Protein AF-V7HSN6-F1 (afdb_monomer)

Mean predicted aligned error: 15.48 Å

Structure (mmCIF, N/CA/C/O backbone):
data_AF-V7HSN6-F1
#
_entry.id   AF-V7HSN6-F1
#
loop_
_atom_site.group_PDB
_atom_site.id
_atom_site.type_symbol
_atom_site.label_atom_id
_atom_site.label_alt_id
_atom_site.label_comp_id
_atom_site.label_asym_id
_atom_site.label_entity_id
_atom_site.label_seq_id
_atom_site.pdbx_PDB_ins_code
_atom_site.Cartn_x
_atom_site.Cartn_y
_atom_site.Cartn_z
_atom_site.occupancy
_atom_site.B_iso_or_equiv
_atom_site.auth_seq_id
_atom_site.auth_comp_id
_atom_site.auth_asym_id
_atom_site.auth_atom_id
_atom_site.pdbx_PDB_model_num
ATOM 1 N N . MET A 1 1 ? -18.276 -2.393 -1.040 1.00 45.34 1 MET A N 1
ATOM 2 C CA . MET A 1 1 ? -18.622 -1.459 0.054 1.00 45.34 1 MET A CA 1
ATOM 3 C C . MET A 1 1 ? -18.125 -2.090 1.344 1.00 45.34 1 MET A C 1
ATOM 5 O O . MET A 1 1 ? -18.503 -3.216 1.629 1.00 45.34 1 MET A O 1
ATOM 9 N N . GLY A 1 2 ? -17.112 -1.479 1.964 1.00 45.59 2 GLY A N 1
ATOM 10 C CA . GLY A 1 2 ? -16.146 -2.168 2.827 1.00 45.59 2 GLY A CA 1
ATOM 11 C C . GLY A 1 2 ? -16.516 -2.229 4.311 1.00 45.59 2 GLY A C 1
ATOM 12 O O . GLY A 1 2 ? -17.003 -1.252 4.874 1.00 45.59 2 GLY A O 1
ATOM 13 N N . SER A 1 3 ? -16.180 -3.372 4.918 1.00 57.94 3 SER A N 1
ATOM 14 C CA . SER A 1 3 ? -16.280 -3.773 6.335 1.00 57.94 3 SER A CA 1
ATOM 15 C C . SER A 1 3 ? -16.076 -2.658 7.375 1.00 57.94 3 SER A C 1
ATOM 17 O O . SER A 1 3 ? -16.761 -2.630 8.390 1.00 57.94 3 SER A O 1
ATOM 19 N N . GLY A 1 4 ? -15.190 -1.689 7.115 1.00 54.72 4 GLY A N 1
ATOM 20 C CA . GLY A 1 4 ? -14.891 -0.612 8.066 1.00 54.72 4 GLY A CA 1
ATOM 21 C C . GLY A 1 4 ? -16.032 0.388 8.299 1.00 54.72 4 GLY A C 1
ATOM 22 O O . GLY A 1 4 ? -16.106 0.978 9.372 1.00 54.72 4 GLY A O 1
ATOM 23 N N . TYR A 1 5 ? -16.948 0.567 7.340 1.00 60.59 5 TYR A N 1
ATOM 24 C CA . TYR A 1 5 ? -18.117 1.437 7.543 1.00 60.59 5 TYR A CA 1
ATOM 25 C C . TYR A 1 5 ? -19.170 0.794 8.449 1.00 60.59 5 TYR A C 1
ATOM 27 O O . TYR A 1 5 ? -19.863 1.503 9.173 1.00 60.59 5 TYR A O 1
ATOM 35 N N . GLN A 1 6 ? -19.283 -0.538 8.430 1.00 61.94 6 GLN A N 1
ATOM 36 C CA . GLN A 1 6 ? -20.187 -1.250 9.333 1.00 61.94 6 GLN A CA 1
ATOM 37 C C . GLN A 1 6 ? -19.681 -1.190 10.775 1.00 61.94 6 GLN A C 1
ATOM 39 O O . GLN A 1 6 ? -20.475 -0.936 11.673 1.00 61.94 6 GLN A O 1
ATOM 44 N N . GLU A 1 7 ? -18.372 -1.326 10.993 1.00 63.28 7 GLU A N 1
ATOM 45 C CA . GLU A 1 7 ? -17.768 -1.208 12.327 1.00 63.28 7 GLU A CA 1
ATOM 46 C C . GLU A 1 7 ? -17.947 0.196 12.920 1.00 63.28 7 GLU A C 1
ATOM 48 O O . GLU A 1 7 ? -18.389 0.328 14.058 1.00 63.28 7 GLU A O 1
ATOM 53 N N . LEU A 1 8 ? -17.698 1.253 12.136 1.00 67.62 8 LEU A N 1
ATOM 54 C CA . LEU A 1 8 ? -17.905 2.634 12.593 1.00 67.62 8 LEU A CA 1
ATOM 55 C C . LEU A 1 8 ? -19.377 2.937 12.899 1.00 67.62 8 LEU A C 1
ATOM 57 O O . LEU A 1 8 ? -19.669 3.658 13.852 1.00 67.62 8 LEU A O 1
ATOM 61 N N . LYS A 1 9 ? -20.306 2.366 12.124 1.00 70.88 9 LYS A N 1
ATOM 62 C CA . LYS A 1 9 ? -21.740 2.524 12.373 1.00 70.88 9 LYS A CA 1
ATOM 63 C C . LYS A 1 9 ? -22.173 1.821 13.661 1.00 70.88 9 LYS A C 1
ATOM 65 O O . LYS A 1 9 ? -22.918 2.407 14.432 1.00 70.88 9 LYS A O 1
ATOM 70 N N . ILE A 1 10 ? -21.659 0.620 13.930 1.00 73.75 10 ILE A N 1
ATOM 71 C CA . ILE A 1 10 ? -21.934 -0.101 15.182 1.00 73.75 10 ILE A CA 1
ATOM 72 C C . ILE A 1 10 ? -21.428 0.704 16.383 1.00 73.75 10 ILE A C 1
ATOM 74 O O . ILE A 1 10 ? -22.176 0.901 17.333 1.00 73.75 10 ILE A O 1
ATOM 78 N N . VAL A 1 11 ? -20.204 1.240 16.317 1.00 71.44 11 VAL A N 1
ATOM 79 C CA . VAL A 1 11 ? -19.649 2.087 17.388 1.00 71.44 11 VAL A CA 1
ATOM 80 C C . VAL A 1 11 ? -20.496 3.348 17.595 1.00 71.44 11 VAL A C 1
ATOM 82 O O . VAL A 1 11 ? -20.795 3.700 18.734 1.00 71.44 11 VAL A O 1
ATOM 85 N N . SER A 1 12 ? -20.936 3.994 16.511 1.00 71.75 12 SER A N 1
ATOM 86 C CA . SER A 1 12 ? -21.813 5.171 16.566 1.00 71.75 12 SER A CA 1
ATOM 87 C C . SER A 1 12 ? -23.176 4.862 17.193 1.00 71.75 12 SER A C 1
ATOM 89 O O . SER A 1 12 ? -23.649 5.617 18.041 1.00 71.75 12 SER A O 1
ATOM 91 N N . ASP A 1 13 ? -23.805 3.755 16.799 1.00 72.88 13 ASP A N 1
ATOM 92 C CA . ASP A 1 13 ? -25.126 3.352 17.293 1.00 72.88 13 ASP A CA 1
ATOM 93 C C . ASP A 1 13 ? -25.064 2.901 18.766 1.00 72.88 13 ASP A C 1
ATOM 95 O O . ASP A 1 13 ? -26.018 3.101 19.520 1.00 72.88 13 ASP A O 1
ATOM 99 N N . THR A 1 14 ? -23.941 2.318 19.204 1.00 67.25 14 THR A N 1
ATOM 100 C CA . THR A 1 14 ? -23.693 1.985 20.615 1.00 67.25 14 THR A CA 1
ATOM 101 C C . THR A 1 14 ? -23.463 3.237 21.455 1.00 67.25 14 THR A C 1
ATOM 103 O O . THR A 1 14 ? -24.066 3.348 22.518 1.00 67.25 14 THR A O 1
ATOM 106 N N . LEU A 1 15 ? -22.668 4.193 20.963 1.00 66.12 15 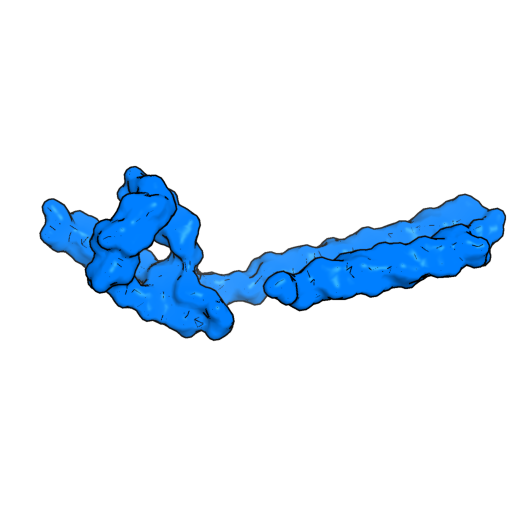LEU A N 1
ATOM 107 C CA . LEU A 1 15 ? -22.406 5.460 21.648 1.00 66.12 15 LEU A CA 1
ATOM 108 C C . LEU A 1 15 ? -23.694 6.274 21.845 1.00 66.12 15 LEU A C 1
ATOM 110 O O . LEU A 1 15 ? -23.934 6.802 22.926 1.00 66.12 15 LEU A O 1
ATOM 114 N N . ALA A 1 16 ? -24.552 6.334 20.823 1.00 67.38 16 ALA A N 1
ATOM 115 C CA . ALA A 1 16 ? -25.832 7.035 20.901 1.00 67.38 16 ALA A CA 1
ATOM 116 C C . ALA A 1 16 ? -26.769 6.439 21.968 1.00 67.38 16 ALA A C 1
ATOM 118 O O . ALA A 1 16 ? -27.486 7.180 22.632 1.00 67.38 16 ALA A O 1
ATOM 119 N N . LYS A 1 17 ? -26.738 5.115 22.169 1.00 64.69 17 LYS A N 1
ATOM 120 C CA . LYS A 1 17 ? -27.545 4.434 23.195 1.00 64.69 17 LYS A CA 1
ATOM 121 C C . LYS A 1 17 ? -27.011 4.623 24.614 1.00 64.69 17 LYS A C 1
ATOM 123 O O . LYS A 1 17 ? -27.808 4.635 25.543 1.00 64.69 17 LYS A O 1
ATOM 128 N N . THR A 1 18 ? -25.697 4.744 24.800 1.00 59.88 18 THR A N 1
ATOM 129 C CA . THR A 1 18 ? -25.105 5.011 26.122 1.00 59.88 18 THR A CA 1
ATOM 130 C C . THR A 1 18 ? -25.195 6.483 26.516 1.00 59.88 18 THR A C 1
ATOM 132 O O . THR A 1 18 ? -25.383 6.771 27.693 1.00 59.88 18 THR A O 1
ATOM 135 N N . LEU A 1 19 ? -25.149 7.406 25.549 1.00 59.97 19 LEU A N 1
ATOM 136 C CA . LEU A 1 19 ? -25.416 8.836 25.765 1.00 59.97 19 LEU A CA 1
ATOM 137 C C . LEU A 1 19 ? -26.843 9.104 26.273 1.00 59.97 19 LEU A C 1
ATOM 139 O O . LEU A 1 19 ? -27.025 9.987 27.102 1.00 59.97 19 LEU A O 1
ATOM 143 N N . ASP A 1 20 ? -27.830 8.333 25.809 1.00 59.34 20 ASP A N 1
ATOM 144 C CA . ASP A 1 20 ? -29.245 8.469 26.199 1.00 59.34 20 ASP A CA 1
ATOM 145 C C . ASP A 1 20 ? -29.523 8.023 27.654 1.00 59.34 20 ASP A C 1
ATOM 147 O O . ASP A 1 20 ? -30.557 8.359 28.221 1.00 59.34 20 ASP A O 1
ATOM 151 N N . GLY A 1 21 ? -28.593 7.283 28.275 1.00 56.34 21 GLY A N 1
ATOM 152 C CA . GLY A 1 21 ? -28.721 6.757 29.641 1.00 56.34 21 GLY A CA 1
ATOM 153 C C . GLY A 1 21 ? -27.782 7.378 30.680 1.00 56.34 21 GLY A C 1
ATOM 154 O O . GLY A 1 21 ? -27.800 6.941 31.827 1.00 56.34 21 GLY A O 1
ATOM 155 N N . ALA A 1 22 ? -26.943 8.347 30.303 1.00 57.09 22 ALA A N 1
ATOM 156 C CA . ALA A 1 22 ? -25.984 8.966 31.214 1.00 57.09 22 ALA A CA 1
ATOM 157 C C . ALA A 1 22 ? -26.586 10.222 31.861 1.00 57.09 22 ALA A C 1
ATOM 159 O O . ALA A 1 22 ? -26.796 11.241 31.202 1.00 57.09 22 ALA A O 1
ATOM 160 N N . GLU A 1 23 ? -26.862 10.159 33.164 1.00 56.78 23 GLU A N 1
ATOM 161 C CA . GLU A 1 23 ? -27.513 11.2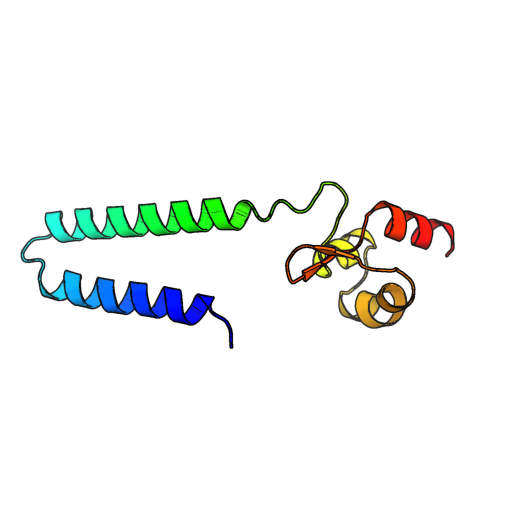51 33.904 1.00 56.78 23 GLU A CA 1
ATOM 162 C C . GLU A 1 23 ? -26.523 12.346 34.341 1.00 56.78 23 GLU A C 1
ATOM 164 O O . GLU A 1 23 ? -26.936 13.437 34.740 1.00 56.78 23 GLU A O 1
ATOM 169 N N . THR A 1 24 ? -25.209 12.096 34.245 1.00 61.38 24 THR A N 1
ATOM 170 C CA . THR A 1 24 ? -24.173 13.030 34.704 1.00 61.38 24 THR A CA 1
ATOM 171 C C . THR A 1 24 ? -23.025 13.221 33.706 1.00 61.38 24 THR A C 1
ATOM 173 O O . THR A 1 24 ? -22.618 12.318 32.976 1.00 61.38 24 THR A O 1
ATOM 176 N N . TYR A 1 25 ? -22.465 14.436 33.687 1.00 56.41 25 TYR A N 1
ATOM 177 C CA . TYR A 1 25 ? -21.363 14.827 32.796 1.00 56.41 25 TYR A CA 1
ATOM 178 C C . TYR A 1 25 ? -20.087 13.985 33.002 1.00 56.41 25 TYR A C 1
ATOM 180 O O . TYR A 1 25 ? -19.343 13.746 32.050 1.00 56.41 25 TYR A O 1
ATOM 188 N N . ASP A 1 26 ? -19.848 13.498 34.223 1.00 61.25 26 ASP A N 1
ATOM 189 C CA . ASP A 1 26 ? -18.673 12.682 34.555 1.00 61.25 26 ASP A CA 1
ATOM 190 C C . ASP A 1 26 ? -18.762 11.250 33.995 1.00 61.25 26 ASP A C 1
ATOM 192 O O . ASP A 1 26 ? -17.749 10.694 33.561 1.00 61.25 26 ASP A O 1
ATOM 196 N N . GLU A 1 27 ? -19.964 10.673 33.910 1.00 61.34 27 GLU A N 1
ATOM 197 C CA . GLU A 1 27 ? -20.188 9.365 33.277 1.00 61.34 27 GLU A CA 1
ATOM 198 C C . GLU A 1 27 ? -20.014 9.446 31.759 1.00 61.34 27 GLU A C 1
ATOM 200 O O . GLU A 1 27 ? -19.333 8.608 31.166 1.00 61.34 27 GLU A O 1
ATOM 205 N N . LEU 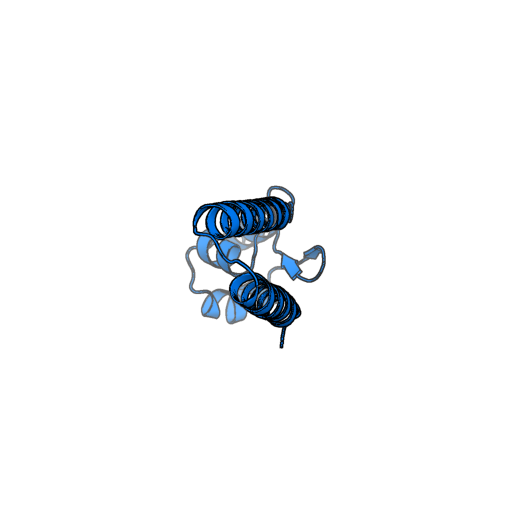A 1 28 ? -20.531 10.513 31.140 1.00 62.88 28 LEU A N 1
ATOM 206 C CA . LEU A 1 28 ? -20.318 10.794 29.718 1.00 62.88 28 LEU A CA 1
ATOM 207 C C . LEU A 1 28 ? -18.839 10.953 29.385 1.00 62.88 28 LEU A C 1
ATOM 209 O O . LEU A 1 28 ? -18.366 10.410 28.387 1.00 62.88 28 LEU A O 1
ATOM 213 N N . ARG A 1 29 ? -18.089 11.661 30.233 1.00 71.62 29 ARG A N 1
ATOM 214 C CA . ARG A 1 29 ? -16.648 11.836 30.049 1.00 71.62 29 ARG A CA 1
ATOM 215 C C . ARG A 1 29 ? -15.901 10.506 30.142 1.00 71.62 29 ARG A C 1
ATOM 217 O O . ARG A 1 29 ? -15.073 10.225 29.280 1.00 71.62 29 ARG A O 1
ATOM 224 N N . SER A 1 30 ? -16.234 9.668 31.126 1.00 73.69 30 SER A N 1
ATOM 225 C CA . SER A 1 30 ? -15.634 8.335 31.267 1.00 73.69 30 SER A CA 1
ATOM 226 C C . SER A 1 30 ? -15.916 7.439 30.057 1.00 73.69 30 SER A C 1
ATOM 228 O O . SER A 1 30 ? -15.033 6.707 29.604 1.00 73.69 30 SER A O 1
ATOM 230 N N . GLU A 1 31 ? -17.122 7.514 29.497 1.00 71.50 31 GLU A N 1
ATOM 231 C CA . GLU A 1 31 ? -17.508 6.694 28.349 1.00 71.50 31 GLU A CA 1
ATOM 232 C C . GLU A 1 31 ? -16.860 7.178 27.045 1.00 7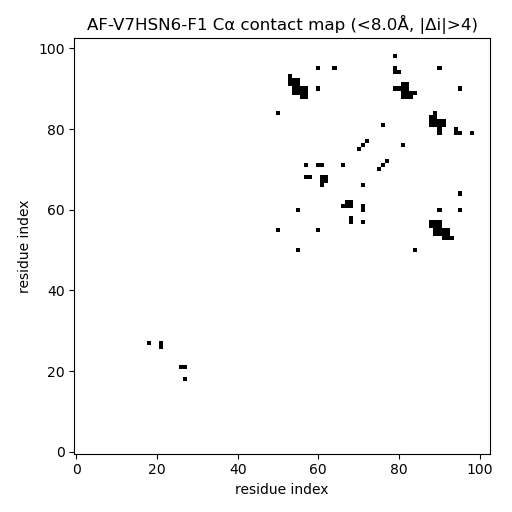1.50 31 GLU A C 1
ATOM 234 O O . GLU A 1 31 ? -16.384 6.367 26.245 1.00 71.50 31 GLU A O 1
ATOM 239 N N . VAL A 1 32 ? -16.743 8.497 26.865 1.00 75.38 32 VAL A N 1
ATOM 240 C CA . VAL A 1 32 ? -15.990 9.103 25.758 1.00 75.38 32 VAL A CA 1
ATOM 241 C C . VAL A 1 32 ? -14.511 8.712 25.826 1.00 75.38 32 VAL A C 1
ATOM 243 O O . VAL A 1 32 ? -13.951 8.303 24.808 1.00 75.38 32 VAL A O 1
ATOM 246 N N . ASP A 1 33 ? -13.891 8.743 27.008 1.00 78.31 33 ASP A N 1
ATOM 247 C CA . ASP A 1 33 ? -12.486 8.352 27.184 1.00 78.31 33 ASP A CA 1
ATOM 248 C C . ASP A 1 33 ? -12.250 6.871 26.824 1.00 78.31 33 ASP A C 1
ATOM 250 O O . ASP A 1 33 ? -11.262 6.534 26.162 1.00 78.31 33 ASP A O 1
ATOM 254 N N . LYS A 1 34 ? -13.184 5.970 27.168 1.00 79.12 34 LYS A N 1
ATOM 255 C CA . LYS A 1 34 ? -13.113 4.549 26.766 1.00 79.12 34 LYS A CA 1
ATOM 256 C C . LYS A 1 34 ? -13.182 4.377 25.250 1.00 79.12 34 LYS A C 1
ATOM 258 O O . LYS A 1 34 ? -12.466 3.543 24.692 1.00 79.12 34 LYS A O 1
ATOM 263 N N . VAL A 1 35 ? -14.032 5.149 24.580 1.00 78.19 35 VAL A N 1
ATOM 264 C CA . VAL A 1 35 ? -14.207 5.083 23.122 1.00 78.19 35 VAL A CA 1
ATOM 265 C C . VAL A 1 35 ? -12.978 5.640 22.407 1.00 78.19 35 VAL A C 1
ATOM 267 O O . VAL A 1 35 ? -12.502 5.023 21.453 1.00 78.19 35 VAL A O 1
ATOM 270 N N . ILE A 1 36 ? -12.397 6.734 22.908 1.00 80.19 36 ILE A N 1
ATOM 271 C CA . ILE A 1 36 ? -11.122 7.270 22.411 1.00 80.19 36 ILE A CA 1
ATOM 272 C C . ILE A 1 36 ? -10.019 6.214 22.536 1.00 80.19 36 ILE A C 1
ATOM 274 O O . ILE A 1 36 ? -9.351 5.922 21.544 1.00 80.19 36 ILE A O 1
ATOM 278 N N . ALA A 1 37 ? -9.888 5.557 23.691 1.00 80.62 37 ALA A N 1
ATOM 279 C CA . ALA A 1 37 ? -8.884 4.511 23.892 1.00 80.62 37 ALA A CA 1
ATOM 280 C C . ALA A 1 37 ? -9.064 3.317 22.931 1.00 80.62 37 ALA A C 1
ATOM 282 O O . ALA A 1 37 ? -8.086 2.774 22.411 1.00 80.62 37 ALA A O 1
ATOM 283 N N . GLN A 1 38 ? -10.307 2.916 22.640 1.00 77.69 38 GLN A N 1
ATOM 284 C CA . GLN A 1 38 ? -10.590 1.858 21.663 1.00 77.69 38 GLN A CA 1
ATOM 285 C C . GLN A 1 38 ? -10.240 2.279 20.230 1.00 77.69 38 GLN A C 1
ATOM 287 O O . GLN A 1 38 ? -9.687 1.475 19.474 1.00 77.69 38 GLN A O 1
ATOM 292 N N . ILE A 1 39 ? -10.508 3.533 19.858 1.00 76.44 39 ILE A N 1
ATOM 293 C CA . ILE A 1 39 ? -10.133 4.091 18.553 1.00 76.44 39 ILE A CA 1
ATOM 294 C C . ILE A 1 39 ? -8.610 4.151 18.424 1.00 76.44 39 ILE A C 1
ATOM 296 O O . ILE A 1 39 ? -8.069 3.701 17.415 1.00 76.44 39 ILE A O 1
ATOM 300 N N . GLU A 1 40 ? -7.901 4.641 19.438 1.00 77.62 40 GLU A N 1
ATOM 301 C CA . GLU A 1 40 ? -6.436 4.684 19.448 1.00 77.62 40 GLU A CA 1
ATOM 302 C C . GLU A 1 40 ? -5.826 3.284 19.345 1.00 77.62 40 GLU A C 1
ATOM 304 O O . GLU A 1 40 ? -4.906 3.069 18.553 1.00 77.62 40 GLU A O 1
ATOM 309 N N . PHE A 1 41 ? -6.379 2.303 20.062 1.00 72.00 41 PHE A N 1
ATOM 310 C CA . PHE A 1 41 ? -5.955 0.907 19.967 1.00 72.00 41 PHE A CA 1
ATOM 311 C C . PHE A 1 41 ? -6.216 0.316 18.572 1.00 72.00 41 PHE A C 1
ATOM 313 O O . PHE A 1 41 ? -5.344 -0.343 17.996 1.00 72.00 41 PHE A O 1
ATOM 320 N N . ALA A 1 42 ? -7.380 0.586 17.976 1.00 68.75 42 ALA A N 1
ATOM 321 C CA . ALA A 1 42 ? -7.710 0.155 16.618 1.00 68.75 42 ALA A CA 1
ATOM 322 C C . ALA A 1 42 ? -6.812 0.824 15.560 1.00 68.75 42 ALA A C 1
ATOM 324 O O . ALA A 1 42 ? -6.351 0.160 14.627 1.00 68.75 42 ALA A O 1
ATOM 325 N N . LEU A 1 43 ? -6.493 2.111 15.720 1.00 67.12 43 LEU A N 1
ATOM 326 C CA . LEU A 1 43 ? -5.562 2.848 14.859 1.00 67.12 43 LEU A CA 1
ATOM 327 C C . LEU A 1 43 ? -4.122 2.341 15.013 1.00 67.12 43 LEU A C 1
ATOM 329 O O . LEU A 1 43 ? -3.418 2.168 14.013 1.00 67.12 43 LEU A O 1
ATOM 333 N N . ALA A 1 44 ? -3.689 2.039 16.237 1.00 63.34 44 ALA A N 1
ATOM 334 C CA . ALA A 1 44 ? -2.383 1.449 16.516 1.00 63.34 44 ALA A CA 1
ATOM 335 C C . ALA A 1 44 ? -2.249 0.042 15.912 1.00 63.34 44 ALA A C 1
ATOM 337 O O . ALA A 1 44 ? -1.177 -0.317 15.418 1.00 63.34 44 ALA A O 1
ATOM 338 N N . ASN A 1 45 ? -3.333 -0.736 15.885 1.00 60.31 45 ASN A N 1
ATOM 339 C CA . ASN A 1 45 ? -3.359 -2.044 15.231 1.00 60.31 45 ASN A CA 1
ATOM 340 C C . ASN A 1 45 ? -3.463 -1.941 13.700 1.00 60.31 45 ASN A C 1
ATOM 342 O O . ASN A 1 45 ? -2.809 -2.721 13.009 1.00 60.31 45 ASN A O 1
ATOM 346 N N . LYS A 1 46 ? -4.159 -0.939 13.143 1.00 54.94 46 LYS A N 1
ATOM 347 C CA . LYS A 1 46 ? -4.139 -0.649 11.693 1.00 54.94 46 LYS A CA 1
ATOM 348 C C . LYS A 1 46 ? -2.761 -0.215 11.191 1.00 54.94 46 LYS A C 1
ATOM 350 O O . LYS A 1 46 ? -2.375 -0.588 10.088 1.00 54.94 46 LYS A O 1
ATOM 355 N N . LYS A 1 47 ? -1.973 0.496 12.007 1.00 51.84 47 LYS A N 1
ATOM 356 C CA . LYS A 1 47 ? -0.566 0.820 11.695 1.00 51.84 47 LYS A CA 1
ATOM 357 C C . LYS A 1 47 ? 0.362 -0.406 11.666 1.00 51.84 47 LYS A C 1
ATOM 359 O O . LYS A 1 47 ? 1.521 -0.271 11.285 1.00 51.84 47 LYS A O 1
ATOM 364 N N . LYS A 1 48 ? -0.119 -1.597 12.051 1.00 48.25 48 LYS A N 1
ATOM 365 C CA . LYS A 1 48 ? 0.641 -2.857 12.038 1.00 48.25 48 LYS A CA 1
ATOM 366 C C . LYS A 1 48 ? 0.268 -3.795 10.890 1.00 48.25 48 LYS A C 1
ATOM 368 O O . LYS A 1 48 ? 0.614 -4.975 10.961 1.00 48.25 48 LYS A O 1
ATOM 373 N N . GLU A 1 49 ? -0.331 -3.312 9.799 1.00 50.22 49 GLU A N 1
ATOM 374 C CA . GLU A 1 49 ? -0.117 -3.993 8.518 1.00 50.22 49 GLU A CA 1
ATOM 375 C C . GLU A 1 49 ? 1.371 -3.815 8.182 1.00 50.22 49 GLU A C 1
ATOM 377 O O . GLU A 1 49 ? 1.784 -2.834 7.568 1.00 50.22 49 GLU A O 1
ATOM 382 N N . ARG A 1 50 ? 2.206 -4.708 8.732 1.00 51.19 50 ARG A N 1
ATOM 383 C CA . ARG A 1 50 ? 3.655 -4.725 8.543 1.00 51.19 50 ARG A CA 1
ATOM 384 C C . ARG A 1 50 ? 3.902 -5.013 7.075 1.00 51.19 50 ARG A C 1
ATOM 386 O O . ARG A 1 50 ? 4.065 -6.166 6.680 1.00 51.19 50 ARG A O 1
ATOM 393 N N . VAL A 1 51 ? 3.900 -3.966 6.262 1.00 53.19 51 VAL A N 1
ATOM 394 C CA . VAL A 1 51 ? 4.442 -4.037 4.917 1.00 53.19 51 VAL A CA 1
ATOM 395 C C . VAL A 1 51 ? 5.891 -4.483 5.094 1.00 53.19 51 VAL A C 1
ATOM 397 O O . VAL A 1 51 ? 6.634 -3.825 5.830 1.00 53.19 51 VAL A O 1
ATOM 400 N N . PRO A 1 52 ? 6.298 -5.631 4.527 1.00 58.62 52 PRO A N 1
ATOM 401 C CA . PRO A 1 52 ? 7.674 -6.068 4.656 1.00 58.62 52 PRO A CA 1
ATOM 402 C C . PRO A 1 52 ? 8.587 -4.953 4.136 1.00 58.62 52 PRO A C 1
ATOM 404 O O . PRO A 1 52 ? 8.258 -4.359 3.102 1.00 58.62 52 PRO A O 1
ATOM 407 N N . PRO A 1 53 ? 9.698 -4.640 4.824 1.00 63.59 53 PRO A N 1
ATOM 408 C CA . PRO A 1 53 ? 10.607 -3.590 4.380 1.00 63.59 53 PRO A CA 1
ATOM 409 C C . PRO A 1 53 ? 10.977 -3.812 2.907 1.00 63.59 53 PRO A C 1
ATOM 411 O O . PRO A 1 53 ? 11.246 -4.937 2.482 1.00 63.59 53 PRO A O 1
ATOM 414 N N . GLY A 1 54 ? 10.903 -2.745 2.109 1.00 72.50 54 GLY A N 1
ATOM 415 C CA . GLY A 1 54 ? 11.149 -2.807 0.668 1.00 72.50 54 GLY A CA 1
ATOM 416 C C . GLY A 1 54 ? 9.982 -3.325 -0.179 1.00 72.50 54 GLY A C 1
ATOM 417 O O . GLY A 1 54 ? 10.221 -3.726 -1.313 1.00 72.50 54 GLY A O 1
ATOM 418 N N . HIS A 1 55 ? 8.745 -3.335 0.326 1.00 85.31 55 HIS A N 1
ATOM 419 C CA . HIS A 1 55 ? 7.539 -3.477 -0.497 1.00 85.31 55 HIS A CA 1
ATOM 420 C C . HIS A 1 55 ? 6.707 -2.194 -0.429 1.00 85.31 55 HIS A C 1
ATOM 422 O O . HIS A 1 55 ? 6.507 -1.633 0.641 1.00 85.31 55 HIS A O 1
ATOM 428 N N . PHE A 1 56 ? 6.206 -1.737 -1.566 1.00 86.19 56 PHE A N 1
ATOM 429 C CA . PHE A 1 56 ? 5.463 -0.497 -1.708 1.00 86.19 56 PHE A CA 1
ATOM 430 C C . PHE A 1 56 ? 4.015 -0.767 -2.095 1.00 86.19 56 PHE A C 1
ATOM 432 O O . PHE A 1 56 ? 3.691 -1.723 -2.805 1.00 86.19 56 PHE A O 1
ATOM 439 N N . THR A 1 57 ? 3.125 0.093 -1.608 1.00 89.00 57 THR A N 1
ATOM 440 C CA . THR A 1 57 ? 1.759 0.204 -2.125 1.00 89.00 57 THR A CA 1
ATOM 441 C C . THR A 1 57 ? 1.791 0.801 -3.535 1.00 89.00 57 THR A C 1
ATOM 443 O O . THR A 1 57 ? 2.814 1.336 -3.950 1.00 89.00 57 THR A O 1
ATOM 446 N N . ARG A 1 58 ? 0.670 0.760 -4.268 1.00 89.12 58 ARG A N 1
ATOM 447 C CA . ARG A 1 58 ? 0.557 1.431 -5.579 1.00 89.12 58 ARG A CA 1
ATOM 448 C C . ARG A 1 58 ? 0.992 2.900 -5.500 1.00 89.12 58 ARG A C 1
ATOM 450 O O . ARG A 1 58 ? 1.775 3.343 -6.325 1.00 89.12 58 ARG A O 1
ATOM 457 N N . GLN A 1 59 ? 0.482 3.634 -4.507 1.00 86.69 59 GLN A N 1
ATOM 458 C CA . GLN A 1 59 ? 0.796 5.056 -4.328 1.00 86.69 59 GLN A CA 1
ATOM 459 C C . GLN A 1 59 ? 2.281 5.268 -4.048 1.00 86.69 59 GLN A C 1
ATOM 461 O O . GLN A 1 59 ? 2.917 6.037 -4.751 1.00 86.69 59 GLN A O 1
ATOM 466 N N . HIS A 1 60 ? 2.851 4.520 -3.100 1.00 87.94 60 HIS A N 1
ATOM 467 C CA . HIS A 1 60 ? 4.271 4.659 -2.776 1.00 87.94 60 HIS A CA 1
ATOM 468 C C . HIS A 1 60 ? 5.183 4.226 -3.930 1.00 87.94 60 HIS A C 1
ATOM 470 O O . HIS A 1 60 ? 6.261 4.779 -4.078 1.00 87.94 60 HIS A O 1
ATOM 476 N N . ALA A 1 61 ? 4.783 3.245 -4.744 1.00 89.00 61 ALA A N 1
ATOM 477 C CA . ALA A 1 61 ? 5.558 2.832 -5.911 1.00 89.00 61 ALA A CA 1
ATOM 478 C C . ALA A 1 61 ? 5.552 3.910 -7.008 1.00 89.00 61 ALA A C 1
ATOM 480 O O . ALA A 1 61 ? 6.581 4.135 -7.633 1.00 89.00 61 ALA A O 1
ATOM 481 N N . ALA A 1 62 ? 4.421 4.596 -7.210 1.00 89.31 62 ALA A N 1
ATOM 482 C CA . ALA A 1 62 ? 4.332 5.735 -8.122 1.00 89.31 62 ALA A CA 1
ATOM 483 C C . ALA A 1 62 ? 5.172 6.925 -7.627 1.00 89.31 62 ALA A C 1
ATOM 485 O O . ALA A 1 62 ? 5.952 7.477 -8.393 1.00 89.31 62 ALA A O 1
ATOM 486 N N . GLU A 1 63 ? 5.078 7.253 -6.334 1.00 89.56 63 GLU A N 1
ATOM 487 C CA . GLU A 1 63 ? 5.904 8.288 -5.693 1.00 89.56 63 GLU A CA 1
ATOM 488 C C . GLU A 1 63 ? 7.401 7.956 -5.763 1.00 89.56 63 GLU A C 1
ATOM 490 O O . GLU A 1 63 ? 8.211 8.829 -6.048 1.00 89.56 63 GLU A O 1
ATOM 495 N N . TYR A 1 64 ? 7.777 6.692 -5.547 1.00 88.38 64 TYR A N 1
ATOM 496 C CA . TYR A 1 64 ? 9.170 6.244 -5.619 1.00 88.38 64 TYR A CA 1
ATOM 497 C C . TYR A 1 64 ? 9.774 6.414 -7.018 1.00 88.38 64 TYR A C 1
ATOM 499 O O . TYR A 1 64 ? 10.956 6.717 -7.141 1.00 88.38 64 TYR A O 1
ATOM 507 N N . LEU A 1 65 ? 8.961 6.222 -8.060 1.00 87.50 65 LEU A N 1
ATOM 508 C CA . LEU A 1 65 ? 9.368 6.388 -9.453 1.00 87.50 65 LEU A CA 1
ATOM 509 C C . LEU A 1 65 ? 9.175 7.824 -9.979 1.00 87.50 65 LEU A C 1
ATOM 511 O O . LEU A 1 65 ? 9.397 8.053 -11.162 1.00 87.50 65 LEU A O 1
ATOM 515 N N . ASP A 1 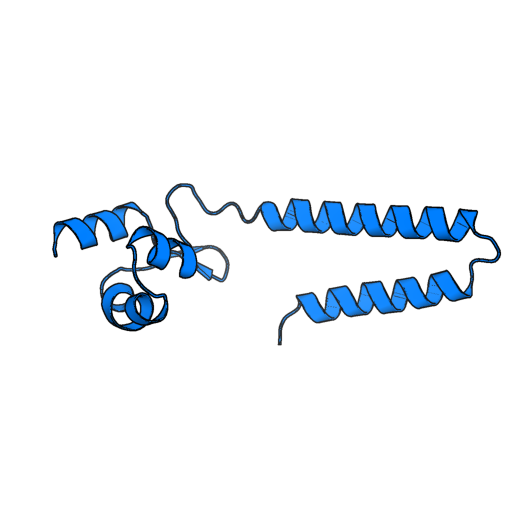66 ? 8.750 8.765 -9.128 1.00 90.31 66 ASP A N 1
ATOM 516 C CA . ASP A 1 66 ? 8.409 10.153 -9.483 1.00 90.31 66 ASP A CA 1
ATOM 517 C C . ASP A 1 66 ? 7.412 10.269 -10.656 1.00 90.31 66 ASP A C 1
ATOM 519 O O . ASP A 1 66 ? 7.535 11.097 -11.559 1.00 90.31 66 ASP A O 1
ATOM 523 N N . VAL A 1 67 ? 6.391 9.403 -10.662 1.00 90.00 67 VAL A N 1
ATOM 524 C CA . VAL A 1 67 ? 5.335 9.387 -11.686 1.00 90.00 67 VAL A CA 1
ATOM 525 C C . VAL A 1 67 ? 3.945 9.518 -11.077 1.00 90.00 67 VAL A C 1
ATOM 527 O O . VAL A 1 67 ? 3.694 9.197 -9.914 1.00 90.00 67 VAL A O 1
ATOM 530 N N . SER A 1 68 ? 2.978 9.925 -11.903 1.00 90.94 68 SER A N 1
ATOM 531 C CA . SER A 1 68 ? 1.580 9.916 -11.480 1.00 90.94 68 SER A CA 1
ATOM 532 C C . SER A 1 68 ? 1.070 8.476 -11.267 1.00 90.94 68 SER A C 1
ATOM 534 O O . SER A 1 68 ? 1.478 7.559 -11.986 1.00 90.94 68 SER A O 1
ATOM 536 N N . PRO A 1 69 ? 0.110 8.243 -10.351 1.00 87.75 69 PRO A N 1
ATOM 537 C CA . PRO A 1 69 ? -0.475 6.915 -10.153 1.00 87.75 69 PRO A CA 1
ATOM 538 C C . PRO A 1 69 ? -1.137 6.326 -11.409 1.00 87.75 69 PRO A C 1
ATOM 540 O O . PRO A 1 69 ? -1.204 5.106 -11.550 1.00 87.75 69 PRO A O 1
ATOM 543 N N . ASN A 1 70 ? -1.626 7.177 -12.316 1.00 90.50 70 ASN A N 1
ATOM 544 C CA . ASN A 1 70 ? -2.220 6.739 -13.580 1.00 90.50 70 ASN A CA 1
ATOM 545 C C . ASN A 1 70 ? -1.132 6.253 -14.542 1.00 90.50 70 ASN A C 1
ATOM 547 O O . ASN A 1 70 ? -1.226 5.148 -15.066 1.00 90.50 70 ASN A O 1
ATOM 551 N N . THR A 1 71 ? -0.050 7.023 -14.674 1.00 88.44 71 THR A N 1
ATOM 552 C CA . THR A 1 71 ? 1.145 6.629 -15.435 1.00 88.44 71 THR A CA 1
ATOM 553 C C . THR A 1 71 ? 1.728 5.318 -14.904 1.00 88.44 71 THR A C 1
ATOM 555 O O . THR A 1 71 ? 2.101 4.440 -15.681 1.00 88.44 71 THR A O 1
ATOM 558 N N . PHE A 1 72 ? 1.745 5.143 -13.579 1.00 90.75 72 PHE A N 1
ATOM 559 C CA . PHE A 1 72 ? 2.167 3.893 -12.957 1.00 90.75 72 PHE A CA 1
ATOM 560 C C . PHE A 1 72 ? 1.293 2.706 -13.383 1.00 90.75 72 PHE A C 1
ATOM 562 O O . PHE A 1 72 ? 1.828 1.657 -13.733 1.00 90.75 72 PHE A O 1
ATOM 569 N N . ASP A 1 73 ? -0.036 2.842 -13.381 1.00 89.75 73 ASP A N 1
ATOM 570 C CA . ASP A 1 73 ? -0.938 1.753 -13.781 1.00 89.75 73 ASP A CA 1
ATOM 571 C C . ASP A 1 73 ? -0.854 1.405 -15.271 1.00 89.75 73 ASP A C 1
ATOM 573 O O . ASP A 1 73 ? -0.9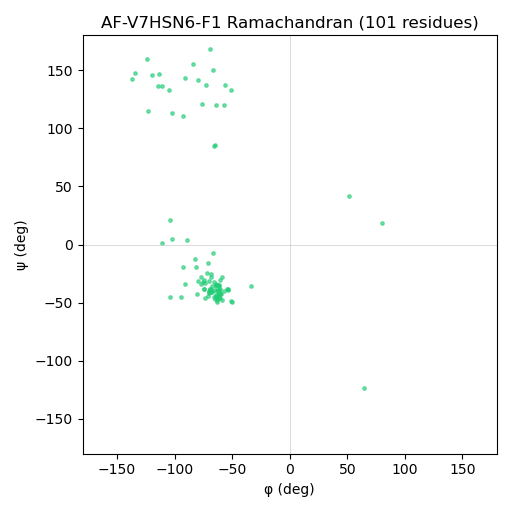88 0.232 -15.624 1.00 89.75 73 ASP A O 1
ATOM 577 N N . GLU A 1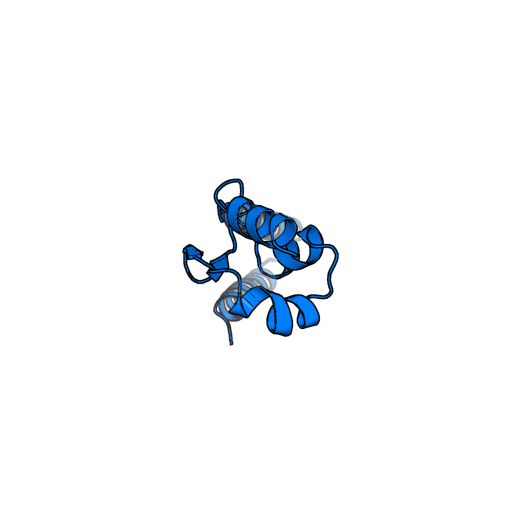 74 ? -0.642 2.398 -16.132 1.00 91.88 74 GLU A N 1
ATOM 578 C CA . GLU A 1 74 ? -0.618 2.209 -17.584 1.00 91.88 74 GLU A CA 1
ATOM 579 C C . GLU A 1 74 ? 0.722 1.663 -18.082 1.00 91.88 74 GLU A C 1
ATOM 581 O O . GLU A 1 74 ? 0.749 0.766 -18.924 1.00 91.88 74 GLU A O 1
ATOM 586 N N . ILE A 1 75 ? 1.835 2.186 -17.562 1.00 88.94 75 ILE A N 1
ATOM 587 C CA . ILE A 1 75 ? 3.167 1.945 -18.135 1.00 88.94 75 ILE A CA 1
ATOM 588 C C . ILE A 1 75 ? 3.958 0.938 -17.305 1.00 88.94 75 ILE A C 1
ATOM 590 O O . ILE A 1 75 ? 4.566 0.017 -17.851 1.00 88.94 75 ILE A O 1
ATOM 594 N N . ILE A 1 76 ? 3.948 1.100 -15.983 1.00 85.31 76 ILE A N 1
ATOM 595 C CA . ILE A 1 76 ? 4.882 0.406 -15.089 1.00 85.31 76 ILE A CA 1
ATOM 596 C C . ILE A 1 76 ? 4.267 -0.878 -14.537 1.00 85.31 76 ILE A C 1
ATOM 598 O O . ILE A 1 76 ? 4.897 -1.934 -14.555 1.00 85.31 76 ILE A O 1
ATOM 602 N N . ARG A 1 77 ? 3.010 -0.839 -14.088 1.00 87.19 77 ARG A N 1
ATOM 603 C CA . ARG A 1 77 ? 2.296 -1.991 -13.520 1.00 87.19 77 ARG A CA 1
ATOM 604 C C . ARG A 1 77 ? 2.267 -3.223 -14.438 1.00 87.19 77 ARG A C 1
ATOM 606 O O . ARG A 1 77 ? 2.392 -4.322 -13.895 1.00 87.19 77 ARG A O 1
ATOM 613 N N . PRO A 1 78 ? 2.112 -3.108 -15.772 1.00 89.12 78 PRO A N 1
ATOM 614 C CA . PRO A 1 78 ? 2.177 -4.269 -16.662 1.00 89.12 78 PRO A CA 1
ATOM 615 C C . PRO A 1 78 ? 3.583 -4.878 -16.762 1.00 89.12 78 PRO A C 1
ATOM 617 O O . PRO A 1 78 ? 3.711 -6.076 -17.006 1.00 89.12 78 PRO A O 1
ATOM 620 N N . LYS A 1 79 ? 4.628 -4.066 -16.565 1.00 88.62 79 LYS A N 1
ATOM 621 C CA . LYS A 1 79 ? 6.038 -4.456 -16.712 1.00 88.62 79 LYS A CA 1
ATOM 622 C C . LYS A 1 79 ? 6.644 -4.972 -15.401 1.00 88.62 79 LYS A C 1
ATOM 624 O O . LYS A 1 79 ? 7.438 -5.909 -15.409 1.00 88.62 79 LYS A O 1
ATOM 629 N N . VAL A 1 80 ? 6.226 -4.423 -14.260 1.00 89.88 80 VAL A N 1
ATOM 630 C CA . VAL A 1 80 ? 6.771 -4.755 -12.937 1.00 89.88 80 VAL A CA 1
ATOM 631 C C . VAL A 1 80 ? 5.827 -5.684 -12.174 1.00 89.88 80 VAL A C 1
ATOM 633 O O . VAL A 1 80 ? 4.740 -5.298 -11.737 1.00 89.88 80 VAL A O 1
ATOM 636 N N . LYS A 1 81 ? 6.270 -6.927 -11.947 1.00 89.38 81 LYS A N 1
ATOM 637 C CA . LYS A 1 81 ? 5.487 -7.936 -11.215 1.00 89.38 81 LYS A CA 1
ATO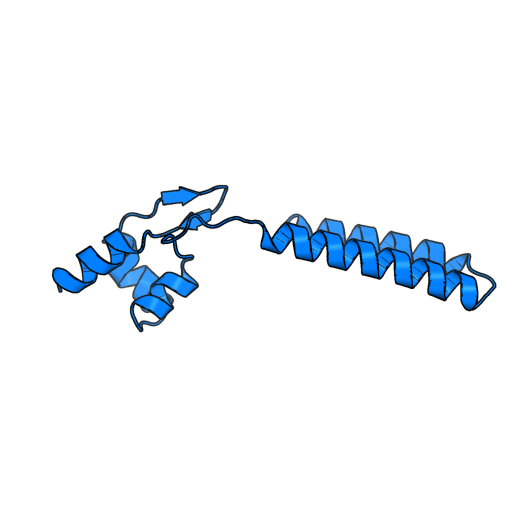M 638 C C . LYS A 1 81 ? 5.255 -7.521 -9.759 1.00 89.38 81 LYS A C 1
ATOM 640 O O . LYS A 1 81 ? 6.198 -7.399 -8.979 1.00 89.38 81 LYS A O 1
ATOM 645 N N . ALA A 1 82 ? 3.985 -7.396 -9.378 1.00 89.25 82 ALA A N 1
ATOM 646 C CA . ALA A 1 82 ? 3.568 -7.235 -7.989 1.00 89.25 82 ALA A CA 1
ATOM 647 C C . ALA A 1 82 ? 3.444 -8.588 -7.270 1.00 89.25 82 ALA A C 1
ATOM 649 O O . ALA A 1 82 ? 3.186 -9.629 -7.877 1.00 89.25 82 ALA A O 1
ATOM 650 N N . LYS A 1 83 ? 3.576 -8.553 -5.945 1.00 87.94 83 LYS A N 1
ATOM 651 C CA . LYS A 1 83 ? 3.294 -9.666 -5.041 1.00 87.94 83 LYS A CA 1
ATOM 652 C C . LYS A 1 83 ? 2.053 -9.345 -4.216 1.00 87.94 83 LYS A C 1
ATOM 654 O O . LYS A 1 83 ? 1.917 -8.239 -3.698 1.00 87.94 83 LYS A O 1
ATOM 659 N N . THR A 1 84 ? 1.163 -10.317 -4.060 1.00 87.50 84 THR A N 1
ATOM 660 C CA . THR A 1 84 ? 0.038 -10.202 -3.127 1.00 87.50 84 THR A CA 1
ATOM 661 C C . THR A 1 84 ? 0.549 -10.411 -1.703 1.00 87.50 84 THR A C 1
ATOM 663 O O . THR A 1 84 ? 1.128 -11.454 -1.398 1.00 87.50 84 THR A O 1
ATOM 666 N N . ILE A 1 85 ? 0.363 -9.416 -0.838 1.00 80.56 85 ILE A N 1
ATOM 667 C CA . ILE A 1 85 ? 0.688 -9.486 0.591 1.00 80.56 85 ILE A CA 1
ATOM 668 C C . ILE A 1 85 ? -0.598 -9.165 1.351 1.00 80.56 85 ILE A C 1
ATOM 670 O O . ILE A 1 85 ? -1.141 -8.070 1.219 1.00 80.56 85 ILE A O 1
ATOM 674 N N . GLY A 1 86 ? -1.118 -10.144 2.097 1.00 82.06 86 GLY A N 1
ATOM 675 C CA . GLY A 1 86 ? -2.479 -10.071 2.628 1.00 82.06 86 GLY A CA 1
ATOM 676 C C . GLY A 1 86 ? -3.501 -10.064 1.488 1.00 82.06 86 GLY A C 1
ATOM 677 O O . GLY A 1 86 ? -3.498 -10.963 0.650 1.00 82.06 86 GLY A O 1
ATOM 678 N N . SER A 1 87 ? -4.351 -9.037 1.439 1.00 80.06 87 SER A N 1
ATOM 679 C CA . SER A 1 87 ? -5.363 -8.833 0.390 1.00 80.06 87 SER A CA 1
ATOM 680 C C . SER A 1 87 ? -4.975 -7.774 -0.650 1.00 80.06 87 SER A C 1
ATOM 682 O O . SER A 1 87 ? -5.779 -7.455 -1.526 1.00 80.06 87 SER A O 1
ATOM 684 N N . MET A 1 88 ? -3.762 -7.213 -0.575 1.00 83.06 88 MET A N 1
ATOM 685 C CA . MET A 1 88 ? -3.338 -6.107 -1.435 1.00 83.06 88 MET A CA 1
ATOM 686 C C . MET A 1 88 ? -2.122 -6.457 -2.294 1.00 83.06 88 MET A C 1
ATOM 688 O O . MET A 1 88 ? -1.202 -7.154 -1.865 1.00 83.06 88 MET A O 1
ATOM 692 N N . LEU A 1 89 ? -2.094 -5.906 -3.510 1.00 88.56 89 LEU A N 1
ATOM 693 C CA . LEU A 1 89 ? -0.907 -5.924 -4.360 1.00 88.56 89 LEU A CA 1
ATOM 694 C C . LEU A 1 89 ? 0.150 -4.960 -3.812 1.00 88.56 89 LEU A C 1
ATOM 696 O O . LEU A 1 89 ? -0.158 -3.835 -3.394 1.00 88.56 89 LEU A O 1
ATOM 700 N N . ARG A 1 90 ? 1.398 -5.422 -3.819 1.00 90.06 90 ARG A N 1
ATOM 701 C CA . ARG A 1 90 ? 2.576 -4.673 -3.388 1.00 90.06 90 ARG A CA 1
ATOM 702 C C . ARG A 1 90 ? 3.724 -4.888 -4.373 1.00 90.06 90 ARG A C 1
ATOM 704 O O . ARG A 1 90 ? 3.923 -6.002 -4.854 1.00 90.06 90 ARG A O 1
ATOM 711 N N . TRP A 1 91 ? 4.507 -3.851 -4.634 1.00 92.00 91 TRP A N 1
ATOM 712 C CA . TRP A 1 91 ? 5.675 -3.903 -5.521 1.00 92.00 91 TRP A CA 1
ATOM 713 C C . TRP A 1 91 ? 6.949 -3.890 -4.697 1.00 92.00 91 TRP A C 1
ATOM 715 O O . TRP A 1 91 ? 7.059 -3.095 -3.770 1.00 92.00 91 TRP A O 1
ATOM 725 N N . SER A 1 92 ? 7.907 -4.767 -4.983 1.00 91.44 92 SER A N 1
ATOM 726 C CA . SER A 1 92 ? 9.174 -4.726 -4.255 1.00 91.44 92 SER A CA 1
ATOM 727 C C . SER A 1 92 ? 10.075 -3.623 -4.804 1.00 91.44 92 SER A C 1
ATOM 729 O O . SER A 1 92 ? 10.171 -3.444 -6.015 1.00 91.44 92 SER A O 1
ATOM 731 N N . LYS A 1 93 ? 10.789 -2.935 -3.910 1.00 88.31 93 LYS A N 1
ATOM 732 C CA . LYS A 1 93 ? 11.788 -1.916 -4.245 1.00 88.31 93 LYS A CA 1
ATOM 733 C C . LYS A 1 93 ? 12.771 -2.432 -5.294 1.00 88.31 93 LYS A C 1
ATOM 735 O O . LYS A 1 93 ? 12.906 -1.826 -6.339 1.00 88.31 93 LYS A O 1
ATOM 740 N N . ARG A 1 94 ? 13.326 -3.630 -5.074 1.00 88.62 94 ARG A N 1
ATOM 741 C CA . ARG A 1 94 ? 14.272 -4.269 -6.002 1.00 88.62 94 ARG A CA 1
ATOM 742 C C . ARG A 1 94 ? 13.743 -4.367 -7.437 1.00 88.62 94 ARG A C 1
ATOM 744 O O . ARG A 1 94 ? 14.505 -4.208 -8.370 1.00 88.62 94 ARG A O 1
ATOM 751 N N . ARG A 1 95 ? 12.449 -4.655 -7.619 1.00 88.38 95 ARG A N 1
ATOM 752 C CA . ARG A 1 95 ? 11.839 -4.775 -8.953 1.00 88.38 95 ARG A CA 1
ATOM 753 C C . ARG A 1 95 ? 11.580 -3.419 -9.607 1.00 88.38 95 ARG A C 1
ATOM 755 O O . ARG A 1 95 ? 11.547 -3.349 -10.825 1.00 88.38 95 ARG A O 1
ATOM 762 N N . LEU A 1 96 ? 11.359 -2.380 -8.804 1.00 89.62 96 LEU A N 1
ATOM 763 C CA . LEU A 1 96 ? 11.263 -1.003 -9.289 1.00 89.62 96 LEU A CA 1
ATOM 764 C C . LEU A 1 96 ? 12.652 -0.459 -9.652 1.00 89.62 96 LEU A C 1
ATOM 766 O O . LEU A 1 96 ? 12.776 0.192 -10.677 1.00 89.62 96 LEU A O 1
ATOM 770 N N . ASP A 1 97 ? 13.682 -0.795 -8.869 1.00 89.31 97 ASP A N 1
ATOM 771 C CA . ASP A 1 97 ? 15.079 -0.462 -9.176 1.00 89.31 97 ASP A CA 1
ATOM 772 C C . ASP A 1 97 ? 15.527 -1.154 -10.480 1.00 89.31 97 ASP A C 1
ATOM 774 O O . ASP A 1 97 ? 16.017 -0.484 -11.378 1.00 89.31 97 ASP A O 1
ATOM 778 N N . GLU A 1 98 ? 15.251 -2.461 -10.639 1.00 88.56 98 GLU A N 1
ATOM 779 C CA . GLU A 1 98 ? 15.493 -3.206 -11.895 1.00 88.56 98 GLU A CA 1
ATOM 780 C C . GLU A 1 98 ? 14.820 -2.520 -13.105 1.00 88.56 98 GLU A C 1
ATOM 782 O O . GLU A 1 98 ? 15.404 -2.457 -14.178 1.00 88.56 98 GLU A O 1
ATOM 787 N N . TYR A 1 99 ? 13.609 -1.973 -12.936 1.00 87.50 99 TYR A N 1
ATOM 788 C CA . TYR A 1 99 ? 12.902 -1.256 -14.003 1.00 87.50 99 TYR A CA 1
ATOM 789 C C . TYR A 1 99 ? 13.567 0.081 -14.371 1.00 87.50 99 TYR A C 1
ATOM 791 O O . TYR A 1 99 ? 13.614 0.429 -15.544 1.00 87.50 99 TYR A O 1
ATOM 799 N N . MET A 1 100 ? 14.083 0.821 -13.385 1.00 84.12 100 MET A N 1
ATOM 800 C CA . MET A 1 100 ? 14.790 2.091 -13.607 1.00 84.12 100 MET A CA 1
ATOM 801 C C . MET A 1 100 ? 16.177 1.913 -14.233 1.00 84.12 100 MET A C 1
ATOM 803 O O . MET A 1 100 ? 16.686 2.852 -14.827 1.00 84.12 100 MET A O 1
ATOM 807 N N . GLU A 1 101 ? 16.808 0.750 -14.057 1.00 83.94 101 GLU A N 1
ATOM 808 C CA . GLU A 1 101 ? 18.100 0.433 -14.680 1.00 83.94 101 GLU A CA 1
ATOM 809 C C . GLU A 1 101 ? 17.959 -0.043 -16.139 1.00 83.94 101 GLU A C 1
ATOM 811 O O . GLU A 1 101 ? 18.940 -0.017 -16.882 1.00 83.94 101 GLU A O 1
ATOM 816 N N . GLU A 1 102 ? 16.766 -0.498 -16.543 1.00 70.50 102 GLU A N 1
ATOM 817 C CA . GLU A 1 102 ? 16.475 -0.990 -17.898 1.00 70.50 102 GLU A CA 1
ATOM 818 C C . GLU A 1 102 ? 15.922 0.086 -18.864 1.00 70.50 102 GLU A C 1
ATOM 820 O O . GLU A 1 102 ? 16.005 -0.128 -20.077 1.00 70.50 10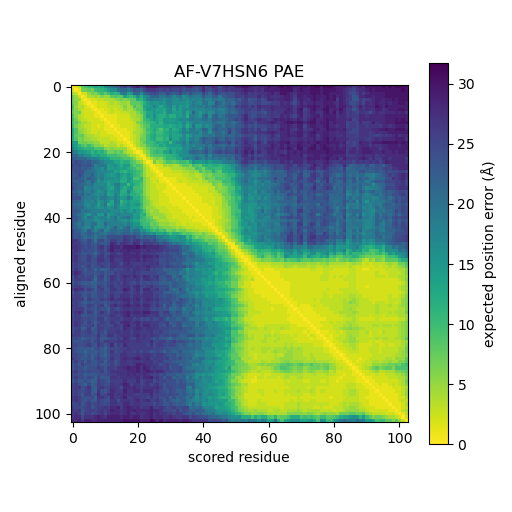2 GLU A O 1
ATOM 825 N N . ASP A 1 103 ? 15.380 1.207 -18.361 1.00 55.28 103 ASP A N 1
ATOM 826 C CA . ASP A 1 103 ? 14.897 2.380 -19.137 1.00 55.28 103 ASP A CA 1
ATOM 827 C C . ASP A 1 103 ? 15.984 3.474 -19.263 1.00 55.28 103 ASP A C 1
ATOM 829 O O . ASP A 1 103 ? 16.085 4.082 -20.358 1.00 55.28 103 ASP A O 1
#

Solvent-accessible surface area (backbone atoms only — not comparable to full-atom values): 6082 Å² total; per-residue (Å²): 138,64,72,68,59,58,53,54,47,51,55,51,58,51,50,57,59,53,61,77,71,49,93,45,74,68,58,49,50,54,52,52,52,53,51,50,52,51,49,51,51,52,52,58,54,61,71,56,69,73,64,57,90,61,48,25,47,66,64,54,47,12,57,72,68,74,45,51,60,66,56,30,60,72,63,43,51,81,74,42,81,63,45,76,57,90,96,41,68,27,37,42,48,70,55,53,51,54,53,64,74,74,110

Secondary structure (DSSP, 8-state):
--THHHHHHHHHHHHHHHHTT--SHHHHHHHHHHHHHHHHHHHHHHTT--PPTTEE-HHHHHHHTT--HHHIIIIITTTS--EEETTEEEEEHHHHHHHHHH-

Nearest PDB structures (foldseek):
  6p4o-assembly2_D  TM=3.420E-01  e=4.186E-01  Sulfurisphaera tokodaii str. 7
  5fmf-assembly1_V  TM=4.650E-01  e=5.470E+00  Saccharomyces cerevisiae
  6r7f-assembly1_H  TM=3.027E-01  e=1.564E+00  Homo sapiens
  9e8q-assembly1_X  TM=2.554E-01  e=2.174E+00  Homo sapiens

pLDDT: mean 75.3, std 13.64, range [45.34, 92.0]

Organism: NCBI:txid1392007

Foldseek 3Di:
DDPVVVVVVVLVVVLVVVVVVDPDPVSNVVVVVVSVVVVVVVVVVVVPPCPDPQKAALVVLCVVVVHDSVCCVPPPPVVFDWDDDPNGTIGGNVSSVVVVVVD

Sequence (103 aa):
MGSGYQELKIVSDTLAKTLDGAETYDELRSEVDKVIAQIEFALANKKKERVPPGHFTRQHAAEYLDVSPNTFDEIIRPKVKAKTIGSMLRWSKRRLDEYMEED

Radius of gyration: 21.28 Å; Cα contacts (8 Å, |Δi|>4): 59; chains: 1; bounding box: 47×25×54 Å